Protein AF-A0A2V6RSL1-F1 (afdb_monomer_lite)

Structure (mmCIF, N/CA/C/O backbone):
data_AF-A0A2V6RSL1-F1
#
_entry.id   AF-A0A2V6RSL1-F1
#
loop_
_atom_site.group_PDB
_atom_site.id
_atom_site.type_symbol
_atom_site.label_atom_id
_atom_site.label_alt_id
_atom_site.label_comp_id
_atom_site.label_asym_id
_atom_site.label_entity_id
_atom_site.label_seq_id
_atom_site.pdbx_PDB_ins_code
_atom_site.Cartn_x
_atom_site.Cartn_y
_atom_site.Cartn_z
_atom_site.occupancy
_atom_site.B_iso_or_equiv
_atom_site.auth_seq_id
_atom_site.auth_comp_id
_atom_site.auth_asym_id
_atom_site.auth_atom_id
_atom_site.pdbx_PDB_model_num
ATOM 1 N N . MET A 1 1 ? -23.646 -3.187 -8.571 1.00 57.38 1 MET A N 1
ATOM 2 C CA . MET A 1 1 ? -22.466 -4.023 -8.267 1.00 57.38 1 MET A CA 1
ATOM 3 C C . MET A 1 1 ? -21.297 -3.070 -8.094 1.00 57.38 1 MET A C 1
ATOM 5 O O . MET A 1 1 ? -21.105 -2.255 -8.984 1.00 57.38 1 MET A O 1
ATOM 9 N N . VAL A 1 2 ? -20.620 -3.067 -6.944 1.00 67.50 2 VAL A N 1
ATOM 10 C CA . VAL A 1 2 ? -19.442 -2.205 -6.738 1.00 67.50 2 VAL A CA 1
ATOM 11 C C . VAL A 1 2 ? -18.278 -2.839 -7.489 1.00 67.50 2 VAL A C 1
ATOM 13 O O . VAL A 1 2 ? -18.033 -4.036 -7.338 1.00 67.50 2 VAL A O 1
ATOM 16 N N . GLU A 1 3 ? -17.593 -2.066 -8.325 1.00 72.50 3 GLU A N 1
ATOM 17 C CA . GLU A 1 3 ? -16.378 -2.535 -8.982 1.00 72.50 3 GLU A CA 1
ATOM 18 C C . GLU A 1 3 ? -15.349 -2.899 -7.900 1.00 72.50 3 GLU A C 1
ATOM 20 O O . GLU A 1 3 ? -14.947 -2.062 -7.100 1.00 72.50 3 GLU A O 1
ATOM 25 N N . THR A 1 4 ? -14.999 -4.186 -7.810 1.00 80.88 4 THR A N 1
ATOM 26 C CA . THR A 1 4 ? -14.116 -4.733 -6.755 1.00 80.88 4 THR A CA 1
ATOM 27 C C . THR A 1 4 ? -12.656 -4.817 -7.229 1.00 80.88 4 THR A C 1
ATOM 29 O O . THR A 1 4 ? -11.808 -5.430 -6.584 1.00 80.88 4 THR A O 1
ATOM 32 N N . THR A 1 5 ? -12.359 -4.217 -8.383 1.00 88.75 5 THR A N 1
ATOM 33 C CA . THR A 1 5 ? -11.041 -4.235 -9.018 1.00 88.75 5 THR A CA 1
ATOM 34 C C . THR A 1 5 ? -10.288 -2.955 -8.684 1.00 88.75 5 THR A C 1
ATOM 36 O O . THR A 1 5 ? -10.792 -1.857 -8.907 1.00 88.75 5 THR A O 1
ATOM 39 N N . VAL A 1 6 ? -9.055 -3.091 -8.195 1.00 87.56 6 VAL A N 1
ATOM 40 C CA . VAL A 1 6 ? -8.119 -1.965 -8.093 1.00 87.56 6 VAL A CA 1
ATOM 41 C C . VAL A 1 6 ? -7.263 -1.926 -9.353 1.00 87.56 6 VAL A C 1
ATOM 43 O O . VAL A 1 6 ? -6.557 -2.885 -9.661 1.00 87.56 6 VAL A O 1
ATOM 46 N N . TRP A 1 7 ? -7.312 -0.805 -10.069 1.00 92.56 7 TRP A N 1
ATOM 47 C CA . TRP A 1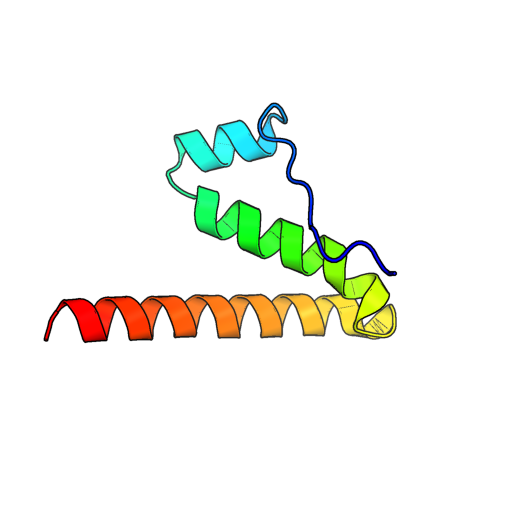 7 ? -6.520 -0.572 -11.274 1.00 92.56 7 TRP A CA 1
ATOM 48 C C . TRP A 1 7 ? -5.179 0.085 -10.927 1.00 92.56 7 TRP A C 1
ATOM 50 O O . TRP A 1 7 ? -5.140 1.092 -10.221 1.00 92.56 7 TRP A O 1
ATOM 60 N N . ILE A 1 8 ? -4.076 -0.463 -11.446 1.00 93.44 8 ILE A N 1
ATOM 61 C CA . ILE A 1 8 ? -2.718 0.069 -11.260 1.00 93.44 8 ILE A CA 1
ATOM 62 C C . ILE A 1 8 ? -2.176 0.557 -12.604 1.00 93.44 8 ILE A C 1
ATOM 64 O O . ILE A 1 8 ? -2.184 -0.175 -13.589 1.00 93.44 8 ILE A O 1
ATOM 68 N N . ASN A 1 9 ? -1.683 1.797 -12.647 1.00 93.50 9 ASN A N 1
ATOM 69 C CA . ASN A 1 9 ? -1.075 2.358 -13.852 1.00 93.50 9 ASN A CA 1
ATOM 70 C C . ASN A 1 9 ? 0.400 1.947 -13.965 1.00 93.50 9 ASN A C 1
ATOM 72 O O . ASN A 1 9 ? 1.284 2.602 -13.407 1.00 93.50 9 ASN A O 1
ATOM 76 N N . GLU A 1 10 ? 0.668 0.899 -14.739 1.00 95.81 10 GLU A N 1
ATOM 77 C CA . GLU A 1 10 ? 2.027 0.387 -14.949 1.00 95.81 10 GLU A CA 1
ATOM 78 C C . GLU A 1 10 ? 2.927 1.328 -15.769 1.00 95.81 10 GLU A C 1
ATOM 80 O O . GLU A 1 10 ? 4.154 1.299 -15.648 1.00 95.81 10 GLU A O 1
ATOM 85 N N . ALA A 1 11 ? 2.334 2.226 -16.563 1.00 96.88 11 ALA A N 1
ATOM 86 C CA . ALA A 1 11 ? 3.074 3.233 -17.320 1.00 96.88 11 ALA A CA 1
ATOM 87 C C . ALA A 1 11 ? 3.552 4.405 -16.441 1.00 96.88 11 ALA A C 1
ATOM 89 O O . ALA A 1 11 ? 4.430 5.170 -16.853 1.00 96.88 11 ALA A O 1
ATOM 90 N N . HIS A 1 12 ? 3.013 4.552 -15.225 1.00 97.19 12 HIS A N 1
ATOM 91 C CA . HIS A 1 12 ? 3.381 5.638 -14.324 1.00 97.19 12 HIS A CA 1
ATOM 92 C C . HIS A 1 12 ? 4.857 5.527 -13.879 1.00 97.19 12 HIS A C 1
ATOM 94 O O . HIS A 1 12 ? 5.307 4.437 -13.504 1.00 97.19 12 HIS A O 1
ATOM 100 N N . PRO A 1 13 ? 5.631 6.634 -13.824 1.00 97.88 13 PRO A N 1
ATOM 101 C CA . PRO A 1 13 ? 7.045 6.596 -13.434 1.00 97.88 13 PRO A CA 1
ATOM 102 C C . PRO A 1 13 ? 7.313 5.929 -12.076 1.00 97.88 13 PRO A C 1
ATOM 104 O O . PRO A 1 13 ? 8.327 5.253 -11.909 1.00 97.88 13 PRO A O 1
ATOM 107 N N . ALA A 1 14 ? 6.394 6.066 -11.113 1.00 96.81 14 ALA A N 1
ATOM 108 C CA . ALA A 1 14 ? 6.525 5.420 -9.805 1.00 96.81 14 ALA A CA 1
ATOM 109 C C . ALA A 1 14 ? 6.434 3.885 -9.881 1.00 96.81 14 ALA A C 1
ATOM 111 O O . ALA A 1 14 ? 7.210 3.208 -9.204 1.00 96.81 14 ALA A O 1
ATOM 112 N N . TYR A 1 15 ? 5.545 3.341 -10.722 1.00 97.38 15 TYR A N 1
ATOM 113 C CA . TYR A 1 15 ? 5.463 1.897 -10.952 1.00 97.38 15 TYR A CA 1
ATOM 114 C C . TYR A 1 15 ? 6.720 1.407 -11.665 1.00 97.38 15 TYR A C 1
ATOM 116 O O . TYR A 1 15 ? 7.369 0.473 -11.204 1.00 97.38 15 TYR A O 1
ATOM 124 N N . ARG A 1 16 ? 7.145 2.104 -12.729 1.00 98.00 16 ARG A N 1
ATOM 125 C CA . ARG A 1 16 ? 8.378 1.770 -13.461 1.00 98.00 16 ARG A CA 1
ATOM 126 C C . ARG A 1 16 ? 9.606 1.741 -12.549 1.00 98.00 16 ARG A C 1
ATOM 128 O O . ARG A 1 16 ? 10.438 0.847 -12.673 1.00 98.00 16 ARG A O 1
ATOM 135 N N . ARG A 1 17 ? 9.710 2.687 -11.607 1.00 98.06 17 ARG A N 1
ATOM 136 C CA . ARG A 1 17 ? 10.767 2.688 -10.585 1.00 98.06 17 ARG A CA 1
ATOM 137 C C . ARG A 1 17 ? 10.664 1.471 -9.666 1.00 98.06 17 ARG A C 1
ATOM 139 O O . ARG A 1 17 ? 11.688 0.857 -9.386 1.00 98.06 17 ARG A O 1
ATOM 146 N N . ALA A 1 18 ? 9.460 1.123 -9.210 1.00 98.12 18 ALA A N 1
ATOM 147 C CA . ALA A 1 18 ? 9.244 -0.058 -8.379 1.00 98.12 18 ALA A CA 1
ATOM 148 C C . ALA A 1 18 ? 9.602 -1.358 -9.117 1.00 98.12 18 ALA A C 1
ATOM 150 O O . ALA A 1 18 ? 10.263 -2.211 -8.533 1.00 98.12 18 ALA A O 1
ATOM 151 N N . ALA A 1 19 ? 9.251 -1.486 -10.398 1.00 97.50 19 ALA A N 1
ATOM 152 C CA . ALA A 1 19 ? 9.662 -2.602 -11.252 1.00 97.50 19 ALA A CA 1
ATOM 153 C C . ALA A 1 19 ? 11.185 -2.687 -11.388 1.00 97.50 19 ALA A C 1
ATOM 155 O O . ALA A 1 19 ? 11.782 -3.727 -11.107 1.00 97.50 19 ALA A O 1
ATOM 156 N N . ALA A 1 20 ? 11.841 -1.565 -11.695 1.00 98.06 20 ALA A N 1
ATOM 157 C CA . ALA A 1 20 ? 13.298 -1.509 -11.792 1.00 98.06 20 ALA A CA 1
ATOM 158 C C . ALA A 1 20 ? 14.004 -1.921 -10.483 1.00 98.06 20 ALA A C 1
ATOM 160 O O . ALA A 1 20 ? 15.083 -2.511 -10.525 1.00 98.06 20 ALA A O 1
ATOM 161 N N . SER A 1 21 ? 13.396 -1.658 -9.321 1.00 97.62 21 SER A N 1
ATOM 162 C CA . SER A 1 21 ? 13.930 -2.041 -8.008 1.00 97.62 21 SER A CA 1
ATOM 163 C C . SER A 1 21 ? 13.403 -3.378 -7.468 1.00 97.62 21 SER A C 1
ATOM 165 O O . SER A 1 21 ? 13.646 -3.686 -6.299 1.00 97.62 21 SER A O 1
ATOM 167 N N . ARG A 1 22 ? 12.680 -4.178 -8.270 1.00 96.62 22 ARG A N 1
ATOM 168 C CA . ARG A 1 22 ? 12.017 -5.432 -7.841 1.00 96.62 22 ARG A CA 1
ATOM 169 C C . ARG A 1 22 ? 11.105 -5.252 -6.620 1.00 96.62 22 ARG A C 1
ATOM 171 O O . ARG A 1 22 ? 11.033 -6.096 -5.731 1.00 96.62 22 ARG A O 1
ATOM 178 N N . SER A 1 23 ? 10.444 -4.105 -6.544 1.00 96.81 23 SER A N 1
ATOM 179 C CA . SER A 1 23 ? 9.535 -3.693 -5.471 1.00 96.81 23 SER A CA 1
ATOM 180 C C . SER A 1 23 ? 8.073 -3.629 -5.938 1.00 96.81 23 SER A C 1
ATOM 182 O O . SER A 1 23 ? 7.259 -2.967 -5.299 1.00 96.81 23 SER A O 1
ATOM 184 N N . GLU A 1 24 ? 7.720 -4.310 -7.035 1.00 96.75 24 GLU A N 1
ATOM 185 C CA . GLU A 1 24 ? 6.363 -4.312 -7.618 1.00 96.75 24 GLU A CA 1
ATOM 186 C C . GLU A 1 24 ? 5.314 -4.761 -6.608 1.00 96.75 24 GLU A C 1
ATOM 188 O O . GLU A 1 24 ? 4.308 -4.083 -6.421 1.00 96.75 24 GLU A O 1
ATOM 193 N N . GLY A 1 25 ? 5.584 -5.852 -5.884 1.00 95.50 25 GLY A N 1
ATOM 194 C CA . GLY A 1 25 ? 4.669 -6.355 -4.862 1.00 95.50 25 GLY A CA 1
ATOM 195 C C . GLY A 1 25 ? 4.365 -5.317 -3.779 1.00 95.50 25 GLY A C 1
ATOM 196 O O . GLY A 1 25 ? 3.213 -5.179 -3.376 1.00 95.50 25 GLY A O 1
ATOM 197 N N . TYR A 1 26 ? 5.373 -4.547 -3.353 1.00 96.81 26 TYR A N 1
ATOM 198 C CA . TYR A 1 26 ? 5.186 -3.461 -2.390 1.00 96.81 26 TYR A CA 1
ATOM 199 C C . TYR A 1 26 ? 4.381 -2.304 -2.990 1.00 96.81 26 TYR A C 1
ATOM 201 O O . TYR A 1 26 ? 3.478 -1.785 -2.341 1.00 96.81 26 TYR A O 1
ATOM 209 N N . HIS A 1 27 ? 4.667 -1.924 -4.237 1.00 97.19 27 HIS A N 1
ATOM 210 C CA . HIS A 1 27 ? 3.937 -0.861 -4.925 1.00 97.19 27 HIS A CA 1
ATOM 211 C C . HIS A 1 27 ? 2.454 -1.207 -5.098 1.00 97.19 27 HIS A C 1
ATOM 213 O O . HIS A 1 27 ? 1.596 -0.389 -4.778 1.00 97.19 27 HIS A O 1
ATOM 219 N N . ILE A 1 28 ? 2.154 -2.435 -5.532 1.00 96.50 28 ILE A N 1
ATOM 220 C CA . ILE A 1 28 ? 0.785 -2.940 -5.678 1.00 96.50 28 ILE A CA 1
ATOM 221 C C . ILE A 1 28 ? 0.080 -2.959 -4.319 1.00 96.50 28 ILE A C 1
ATOM 223 O O . ILE A 1 28 ? -1.046 -2.476 -4.217 1.00 96.50 28 ILE A O 1
ATOM 227 N N . ALA A 1 29 ? 0.731 -3.468 -3.267 1.00 97.00 29 ALA A N 1
ATOM 228 C CA . ALA A 1 29 ? 0.149 -3.509 -1.926 1.00 97.00 29 ALA A CA 1
ATOM 229 C C . ALA A 1 29 ? -0.163 -2.103 -1.389 1.00 97.00 29 ALA A C 1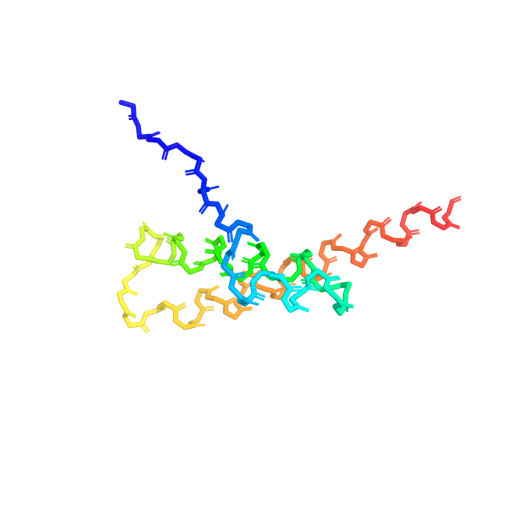
ATOM 231 O O . ALA A 1 29 ? -1.269 -1.868 -0.908 1.00 97.00 29 ALA A O 1
ATOM 232 N N . LEU A 1 30 ? 0.776 -1.162 -1.519 1.00 97.25 30 LEU A N 1
ATOM 233 C CA . LEU A 1 30 ? 0.596 0.222 -1.083 1.00 97.25 30 LEU A CA 1
ATOM 234 C C . LEU A 1 30 ? -0.513 0.931 -1.869 1.00 97.25 30 LEU A C 1
ATOM 236 O O . LEU A 1 30 ? -1.383 1.549 -1.265 1.00 97.25 30 LEU A O 1
ATOM 240 N N . ALA A 1 31 ? -0.513 0.823 -3.199 1.00 96.69 31 ALA A N 1
ATOM 241 C CA . ALA A 1 31 ? -1.538 1.436 -4.041 1.00 96.69 31 ALA A CA 1
ATOM 242 C C . ALA A 1 31 ? -2.932 0.849 -3.766 1.00 96.69 31 ALA A C 1
ATOM 244 O O . ALA A 1 31 ? -3.906 1.592 -3.683 1.00 96.69 31 ALA A O 1
ATOM 245 N N . THR A 1 32 ? -3.016 -0.465 -3.538 1.00 96.25 32 THR A N 1
ATOM 246 C CA . THR A 1 32 ? -4.257 -1.132 -3.118 1.00 96.25 32 THR A CA 1
ATOM 247 C C . THR A 1 32 ? -4.735 -0.605 -1.770 1.00 96.25 32 THR A C 1
ATOM 249 O O . THR A 1 32 ? -5.902 -0.256 -1.630 1.00 96.25 32 THR A O 1
ATOM 252 N N . ALA A 1 33 ? -3.843 -0.493 -0.784 1.00 97.12 33 ALA A N 1
ATOM 253 C CA . ALA A 1 33 ? -4.194 0.024 0.533 1.00 97.12 33 ALA A CA 1
ATOM 254 C C . ALA A 1 33 ? -4.697 1.476 0.459 1.00 97.12 33 ALA A C 1
ATOM 256 O O . ALA A 1 33 ? -5.699 1.806 1.085 1.00 97.12 33 ALA A O 1
ATOM 257 N N . LEU A 1 34 ? -4.049 2.318 -0.352 1.00 96.50 34 LEU A N 1
ATOM 258 C CA . LEU A 1 34 ? -4.464 3.703 -0.591 1.00 96.50 34 LEU A CA 1
ATOM 259 C C . LEU A 1 34 ? -5.826 3.795 -1.289 1.00 96.50 34 LEU A C 1
ATOM 261 O O . LEU A 1 34 ? -6.633 4.636 -0.916 1.00 96.50 34 LEU A O 1
ATOM 265 N N . ALA A 1 35 ? -6.104 2.924 -2.262 1.0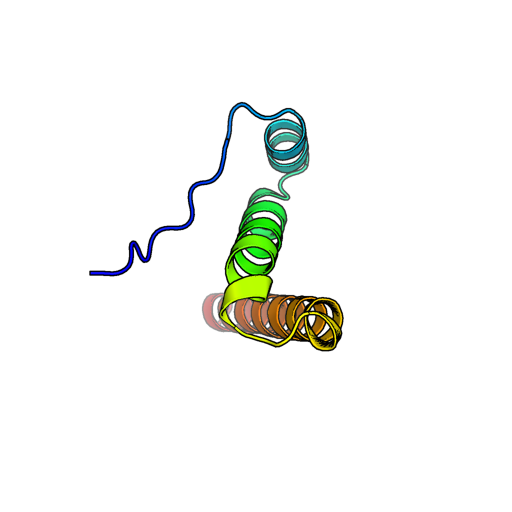0 95.12 35 ALA A N 1
ATOM 266 C CA . ALA A 1 35 ? -7.400 2.887 -2.938 1.00 95.12 35 ALA A CA 1
ATOM 267 C C . ALA A 1 35 ? -8.537 2.430 -2.006 1.00 95.12 35 ALA A C 1
ATOM 269 O O . ALA A 1 35 ? -9.668 2.891 -2.134 1.00 95.12 35 ALA A O 1
ATOM 270 N N . LEU A 1 36 ? -8.241 1.526 -1.066 1.00 94.44 36 LEU A N 1
ATOM 271 C CA . LEU A 1 36 ? -9.228 0.981 -0.135 1.00 94.44 36 LEU A CA 1
ATOM 272 C C . LEU A 1 36 ? -9.467 1.861 1.095 1.00 94.44 36 LEU A C 1
ATOM 274 O O . LEU A 1 36 ? -10.571 1.826 1.632 1.00 94.44 36 LEU A O 1
ATOM 278 N N . ALA A 1 37 ? -8.472 2.622 1.561 1.00 97.00 37 ALA A N 1
ATOM 279 C CA . ALA A 1 37 ? -8.561 3.357 2.826 1.00 97.00 37 ALA A CA 1
ATOM 280 C C . ALA A 1 37 ? -9.810 4.265 2.932 1.00 97.00 37 ALA A C 1
ATOM 282 O O . ALA A 1 37 ? -10.523 4.121 3.928 1.00 97.00 37 ALA A O 1
ATOM 283 N N . PRO A 1 38 ? -10.177 5.069 1.909 1.00 95.62 38 PRO A N 1
ATOM 284 C CA . PRO A 1 38 ? -11.364 5.932 1.968 1.00 95.62 38 PRO A CA 1
ATOM 285 C C . PRO A 1 38 ? -12.696 5.166 2.002 1.00 95.62 38 PRO A C 1
ATOM 287 O O . PRO A 1 38 ? -13.732 5.729 2.344 1.00 95.62 38 PRO A O 1
ATOM 290 N N . LEU A 1 39 ? -12.686 3.888 1.603 1.00 93.69 39 LEU A N 1
ATOM 291 C CA . LEU A 1 39 ? -13.861 3.011 1.600 1.00 93.69 39 LEU A CA 1
ATOM 292 C C . LEU A 1 39 ? -13.944 2.148 2.865 1.00 93.69 39 LEU A C 1
ATOM 294 O O . LEU A 1 39 ? -15.023 1.677 3.221 1.00 93.69 39 LEU A O 1
ATOM 298 N N . ALA A 1 40 ? -12.807 1.894 3.514 1.00 94.44 40 ALA A N 1
ATOM 299 C CA . ALA A 1 40 ? -12.690 0.942 4.611 1.00 94.44 40 ALA A CA 1
ATOM 300 C C . ALA A 1 40 ? -12.785 1.594 5.996 1.00 94.44 40 ALA A C 1
ATOM 302 O O . ALA A 1 40 ? -13.181 0.925 6.952 1.00 94.44 40 ALA A O 1
ATOM 303 N N . VAL A 1 41 ? -12.386 2.863 6.129 1.00 97.56 41 VAL A N 1
ATOM 304 C CA . VAL A 1 41 ? -12.295 3.554 7.422 1.00 97.56 41 VAL A CA 1
ATOM 305 C C . VAL A 1 41 ? -12.633 5.042 7.309 1.00 97.56 41 VAL A C 1
ATOM 307 O O . VAL A 1 41 ? -12.628 5.621 6.230 1.00 97.56 41 VAL A O 1
ATOM 310 N N . GLU A 1 42 ? -12.910 5.683 8.448 1.00 97.50 42 GLU A N 1
ATOM 311 C CA . GLU A 1 42 ? -13.015 7.146 8.528 1.00 97.50 42 GLU A CA 1
ATOM 312 C C . GLU A 1 42 ? -11.677 7.825 8.164 1.00 97.50 42 GLU A C 1
ATOM 314 O O . GLU A 1 42 ? -10.625 7.277 8.509 1.00 97.50 42 GLU A O 1
ATOM 319 N N . PRO A 1 43 ? -11.682 9.052 7.598 1.00 97.12 43 PRO A N 1
ATOM 320 C CA . PRO A 1 43 ? -10.462 9.750 7.170 1.00 97.12 43 PRO A CA 1
ATOM 321 C C . PRO A 1 43 ? -9.366 9.837 8.245 1.00 97.12 43 PRO A C 1
ATOM 323 O O . PRO A 1 43 ? -8.187 9.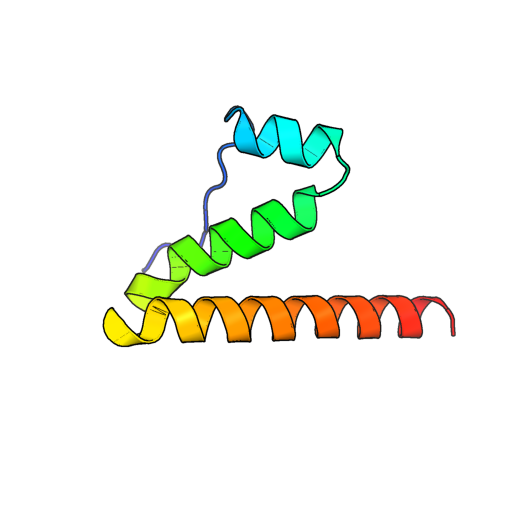624 7.976 1.00 97.12 43 PRO A O 1
ATOM 326 N N . ALA A 1 44 ? -9.750 10.062 9.507 1.00 97.94 44 ALA A N 1
ATOM 327 C CA . ALA A 1 44 ? -8.815 10.133 10.636 1.00 97.94 44 ALA A CA 1
ATOM 328 C C . ALA A 1 44 ? -8.072 8.808 10.919 1.00 97.94 44 ALA A C 1
ATOM 330 O O . ALA A 1 44 ? -7.066 8.798 11.628 1.00 97.94 44 ALA A O 1
ATOM 331 N N . LYS A 1 45 ? -8.564 7.684 10.385 1.00 98.12 45 LYS A N 1
ATOM 332 C CA . LYS A 1 45 ? -8.038 6.329 10.597 1.00 98.12 45 LYS A CA 1
ATOM 333 C C . LYS A 1 45 ? -7.291 5.779 9.377 1.00 98.12 45 LYS A C 1
ATOM 335 O O . LYS A 1 45 ? -6.713 4.699 9.484 1.00 98.12 45 LYS A O 1
ATOM 340 N N . GLU A 1 46 ? -7.247 6.490 8.249 1.00 98.19 46 GLU A N 1
ATOM 341 C CA . GLU A 1 46 ? -6.609 6.005 7.013 1.00 98.19 46 GLU A CA 1
ATOM 342 C C . GLU A 1 46 ? -5.132 5.640 7.220 1.00 98.19 46 GLU A C 1
ATOM 344 O O . GLU A 1 46 ? -4.687 4.577 6.796 1.00 98.19 46 GLU A O 1
ATOM 349 N N . HIS A 1 47 ? -4.371 6.459 7.953 1.00 98.00 47 HIS A N 1
ATOM 350 C CA . HIS A 1 47 ? -2.960 6.167 8.230 1.00 98.00 47 HIS A CA 1
ATOM 351 C C . HIS A 1 47 ? -2.768 4.893 9.072 1.00 98.00 47 HIS A C 1
ATOM 353 O O . HIS A 1 47 ? -1.866 4.087 8.810 1.00 98.00 47 HIS A O 1
ATOM 359 N N . ALA A 1 48 ? -3.639 4.685 10.066 1.00 98.38 48 ALA A N 1
ATOM 360 C CA . ALA A 1 48 ? -3.634 3.469 10.874 1.00 98.38 48 ALA A CA 1
ATOM 361 C C . ALA A 1 48 ? -3.989 2.249 10.011 1.00 98.38 48 ALA A C 1
ATOM 363 O O . ALA A 1 48 ? -3.296 1.234 10.071 1.00 98.38 48 ALA A O 1
ATOM 364 N N . PHE A 1 49 ? -4.997 2.378 9.143 1.00 98.38 49 PHE A N 1
ATOM 365 C CA . PHE A 1 49 ? -5.378 1.341 8.188 1.00 98.38 49 PHE A CA 1
ATOM 366 C C . PHE A 1 49 ? -4.216 0.948 7.267 1.00 98.38 49 PHE A C 1
ATOM 368 O O . PHE A 1 49 ? -3.912 -0.239 7.158 1.00 98.38 49 PHE A O 1
ATOM 375 N N . LEU A 1 50 ? -3.520 1.918 6.661 1.00 98.25 50 LEU A N 1
ATOM 376 C CA . LEU A 1 50 ? -2.358 1.662 5.798 1.00 98.25 50 LEU A CA 1
ATOM 377 C C . LEU A 1 50 ? -1.262 0.885 6.538 1.00 98.25 50 LEU A C 1
ATOM 379 O O . LEU A 1 50 ? -0.757 -0.118 6.030 1.00 98.25 50 LEU A O 1
ATOM 383 N N . THR A 1 51 ? -0.927 1.319 7.755 1.00 98.38 51 THR A N 1
ATOM 384 C CA . THR A 1 51 ? 0.093 0.671 8.591 1.00 98.38 51 THR A CA 1
ATOM 385 C C . THR A 1 51 ? -0.279 -0.776 8.906 1.00 98.38 51 THR A C 1
ATOM 387 O O . THR A 1 51 ? 0.525 -1.689 8.705 1.00 98.38 51 THR A O 1
ATOM 390 N N . THR A 1 52 ? -1.517 -1.010 9.349 1.00 98.38 52 THR A N 1
ATOM 391 C CA . THR A 1 52 ? -2.008 -2.355 9.671 1.00 98.38 52 THR A CA 1
ATOM 392 C C . THR A 1 52 ? -2.083 -3.248 8.433 1.00 98.38 52 THR A C 1
ATOM 394 O O . THR A 1 52 ? -1.676 -4.410 8.494 1.00 98.38 52 THR A O 1
ATOM 397 N N . PHE A 1 53 ? -2.549 -2.721 7.299 1.00 98.19 53 PHE A N 1
ATOM 398 C CA . PHE A 1 53 ? -2.634 -3.459 6.040 1.00 98.19 53 PHE A CA 1
ATOM 399 C C . PHE A 1 53 ? -1.252 -3.935 5.578 1.00 98.19 53 PHE A C 1
ATOM 401 O O . PHE A 1 53 ? -1.066 -5.119 5.288 1.00 98.19 53 PHE A O 1
ATOM 408 N N . LEU A 1 54 ? -0.266 -3.033 5.539 1.00 98.06 54 LEU A N 1
ATOM 409 C CA . LEU A 1 54 ? 1.086 -3.359 5.084 1.00 98.06 54 LEU A CA 1
ATOM 410 C C . LEU A 1 54 ? 1.787 -4.341 6.027 1.00 98.06 54 LEU A C 1
ATOM 412 O O . LEU A 1 54 ? 2.460 -5.257 5.550 1.00 98.06 54 LEU A O 1
ATOM 416 N N . ALA A 1 55 ? 1.580 -4.213 7.342 1.00 98.19 55 ALA A N 1
ATOM 417 C CA . ALA A 1 55 ? 2.073 -5.184 8.316 1.00 98.19 55 ALA A CA 1
ATOM 418 C C . ALA A 1 55 ? 1.481 -6.582 8.063 1.00 98.19 55 ALA A C 1
ATOM 420 O O . ALA A 1 55 ? 2.216 -7.566 7.960 1.00 98.19 55 ALA A O 1
ATOM 421 N N . ALA A 1 56 ? 0.160 -6.674 7.878 1.00 97.69 56 ALA A N 1
ATOM 422 C CA . ALA A 1 56 ? -0.515 -7.939 7.601 1.00 97.69 56 ALA A CA 1
ATOM 423 C C . ALA A 1 56 ? -0.053 -8.574 6.276 1.00 97.69 56 ALA A C 1
ATOM 425 O O . ALA A 1 56 ? 0.159 -9.792 6.214 1.00 97.69 56 ALA A O 1
ATOM 426 N N . TRP A 1 57 ? 0.139 -7.761 5.233 1.00 97.00 57 TRP A N 1
ATOM 427 C CA . TRP A 1 57 ? 0.672 -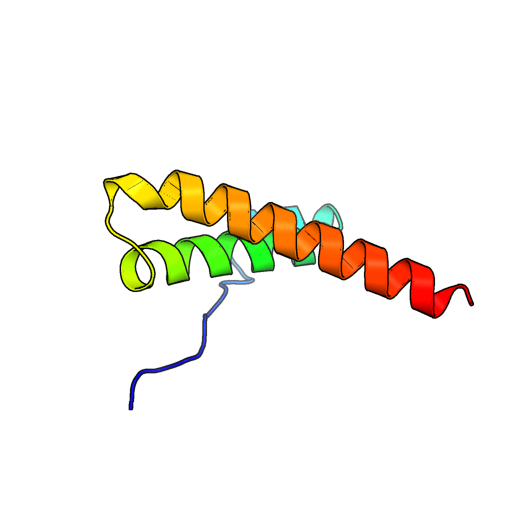8.192 3.941 1.00 97.00 57 TRP A CA 1
ATOM 428 C C . TRP A 1 57 ? 2.103 -8.734 4.060 1.00 97.00 57 TRP A C 1
ATOM 430 O O . TRP A 1 57 ? 2.373 -9.846 3.594 1.00 97.00 57 TRP A O 1
ATOM 440 N N . GLY A 1 58 ? 2.992 -8.008 4.745 1.00 96.00 58 GLY A N 1
ATOM 441 C CA . GLY A 1 58 ? 4.372 -8.433 4.990 1.00 96.00 58 GLY A CA 1
ATOM 442 C C . GLY A 1 58 ? 4.437 -9.775 5.722 1.00 96.00 58 GLY A C 1
ATOM 443 O O . GLY A 1 58 ? 5.043 -10.728 5.228 1.00 96.00 58 GLY A O 1
ATOM 444 N N . SER A 1 59 ? 3.698 -9.917 6.826 1.00 96.56 59 SER A N 1
ATOM 445 C CA . SER A 1 59 ? 3.639 -11.186 7.564 1.00 96.56 59 SER A CA 1
ATOM 446 C C . SER A 1 59 ? 3.036 -12.331 6.738 1.00 96.56 59 SER A C 1
ATOM 448 O O . SER A 1 59 ? 3.408 -13.495 6.906 1.00 96.56 59 SER A O 1
ATOM 450 N N . ALA A 1 60 ? 2.086 -12.053 5.838 1.00 94.19 60 ALA A N 1
ATOM 451 C CA . ALA A 1 60 ? 1.535 -13.072 4.946 1.00 94.19 60 ALA A CA 1
ATOM 452 C C . ALA A 1 60 ? 2.568 -13.579 3.928 1.00 94.19 60 ALA A C 1
ATOM 454 O O . ALA A 1 60 ? 2.588 -14.780 3.634 1.00 94.19 60 ALA A O 1
ATOM 455 N N . LEU A 1 61 ? 3.437 -12.700 3.420 1.00 89.56 61 LEU A N 1
ATOM 456 C CA . LEU A 1 61 ? 4.548 -13.080 2.547 1.00 89.56 61 LEU A CA 1
ATOM 457 C C . LEU A 1 61 ? 5.574 -13.947 3.279 1.00 89.56 61 LEU A C 1
ATOM 459 O O . LEU A 1 61 ? 5.942 -15.004 2.765 1.00 89.56 61 LEU A O 1
ATOM 463 N N . GLU A 1 62 ? 5.968 -13.567 4.494 1.00 89.81 62 GLU A N 1
ATOM 464 C CA . GLU A 1 62 ? 6.893 -14.351 5.323 1.00 89.81 62 GLU A CA 1
ATOM 465 C C . GLU A 1 62 ? 6.376 -15.776 5.547 1.00 89.81 62 GLU A C 1
ATOM 467 O O . GLU A 1 62 ? 7.084 -16.753 5.292 1.00 89.81 62 GLU A O 1
ATOM 472 N N . ARG A 1 63 ? 5.096 -15.922 5.922 1.00 90.31 63 ARG A N 1
ATOM 473 C CA . ARG A 1 63 ? 4.463 -17.241 6.094 1.00 90.31 63 ARG A CA 1
ATOM 474 C C . ARG A 1 63 ? 4.493 -18.083 4.817 1.00 90.31 63 ARG A C 1
ATOM 476 O O . ARG A 1 63 ? 4.680 -19.298 4.893 1.00 90.31 63 ARG A O 1
ATOM 483 N N . ARG A 1 64 ? 4.295 -17.470 3.644 1.00 88.31 64 ARG A N 1
ATOM 484 C CA . ARG A 1 64 ? 4.353 -18.168 2.346 1.00 88.31 64 ARG A CA 1
ATOM 485 C C . ARG A 1 64 ? 5.768 -18.646 2.026 1.00 88.31 64 ARG A C 1
ATOM 487 O O . ARG A 1 64 ? 5.930 -19.786 1.597 1.00 88.31 64 ARG A O 1
ATOM 494 N N . VAL A 1 65 ? 6.780 -17.813 2.270 1.00 87.19 65 VAL A N 1
ATOM 495 C CA . VAL A 1 65 ? 8.191 -18.178 2.065 1.00 87.19 65 VAL A CA 1
ATOM 496 C C . VAL A 1 65 ? 8.587 -19.340 2.974 1.00 87.19 65 VAL A C 1
ATOM 498 O O . VAL A 1 65 ? 9.171 -20.309 2.494 1.00 87.19 65 VAL A O 1
ATOM 501 N N . SER A 1 66 ? 8.210 -19.294 4.254 1.00 87.06 66 SER A N 1
ATOM 502 C CA . SER A 1 66 ? 8.492 -20.373 5.208 1.00 87.06 66 SER A CA 1
ATOM 503 C C . SER A 1 66 ? 7.852 -21.700 4.801 1.00 87.06 66 SER A C 1
ATOM 505 O O . SER A 1 66 ? 8.497 -22.739 4.896 1.00 87.06 66 SER A O 1
ATOM 507 N N . ARG A 1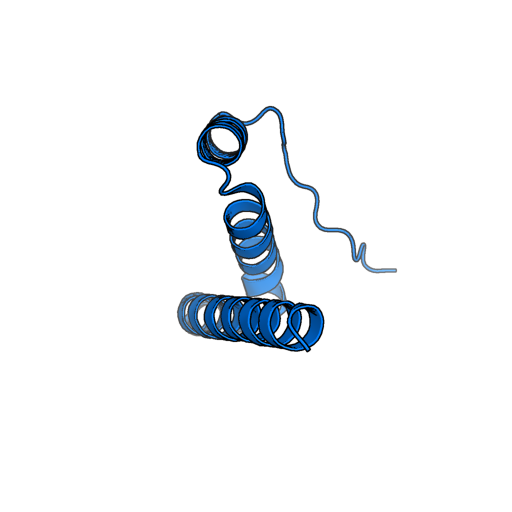 67 ? 6.614 -21.682 4.286 1.00 86.31 67 ARG A N 1
ATOM 508 C CA . ARG A 1 67 ? 5.948 -22.892 3.770 1.00 86.31 67 ARG A CA 1
ATOM 509 C C . ARG A 1 67 ? 6.623 -23.474 2.534 1.00 86.31 67 ARG A C 1
ATOM 511 O O . ARG A 1 67 ? 6.634 -24.683 2.398 1.00 86.31 67 ARG A O 1
ATOM 518 N N . ARG A 1 68 ? 7.173 -22.643 1.645 1.00 85.25 68 ARG A N 1
ATOM 519 C CA . ARG A 1 68 ? 7.854 -23.111 0.425 1.00 85.25 68 ARG A CA 1
ATOM 520 C C . ARG A 1 68 ? 9.219 -23.755 0.706 1.00 85.25 68 ARG A C 1
ATOM 522 O O . ARG A 1 68 ? 9.733 -24.468 -0.145 1.00 85.25 68 ARG A O 1
ATOM 529 N N . ARG A 1 69 ? 9.826 -23.458 1.860 1.00 80.00 69 ARG A N 1
ATOM 530 C CA . ARG A 1 69 ? 11.124 -24.011 2.287 1.00 80.00 69 ARG A CA 1
ATOM 531 C C . ARG A 1 69 ? 11.015 -25.351 3.024 1.00 80.00 69 ARG A C 1
ATOM 533 O O . ARG A 1 69 ? 12.051 -25.950 3.288 1.00 80.00 69 ARG A O 1
ATOM 540 N N . LYS A 1 70 ? 9.803 -25.767 3.394 1.00 65.56 70 LYS A N 1
ATOM 541 C CA . LYS A 1 70 ? 9.510 -27.031 4.075 1.00 65.56 70 LYS A CA 1
ATOM 542 C C . LYS A 1 70 ? 8.998 -28.046 3.063 1.00 65.56 70 LYS A C 1
ATOM 544 O O . LYS A 1 70 ? 9.327 -29.233 3.244 1.00 65.56 70 LYS A O 1
#

pLDDT: mean 93.32, std 8.08, range [57.38, 98.38]

Sequence (70 aa):
MVETTVWINEAHPAYRRAAASRSEGYHIALATALALAPLAVEPAKEHAFLTTFLAAWGSALERRVSRRRK

Radius of gyration: 14.1 Å; chains: 1; bounding box: 36×37×28 Å

Secondary structure (DSSP, 8-state):
----PPP--TTSHHHHHHHHTT-HHHHHHHHHHHHHHHHHS-GGGHHHHHHHHHHHHHHHHHHHHHHHT-

Foldseek 3Di:
DPDPDDDDDCVDPVNVVCVVVVNNVVVVQQSVLVVCLVVPDDPVCSVVSSVVSVVVVVVVVVVVVVVVVD